Protein AF-A0A4R8GND9-F1 (afdb_monomer)

Foldseek 3Di:
DDDQDPVQLVVQLVVLLVVLLVCLLQLNPVSDDDLLRSLVSSCVSSVHPHSVCCCPDPCNVVSVVSVVVSNVSSVVSNVVSVVPPPPPVPDPVNVVVVVVVVVVVVVVVVVVVVVVVVVVVVVCVVVVVVD

Structure (mmCIF, N/CA/C/O backbone):
data_AF-A0A4R8GND9-F1
#
_entry.id   AF-A0A4R8GND9-F1
#
loop_
_atom_site.group_PDB
_atom_site.id
_atom_site.type_symbol
_atom_site.label_atom_id
_atom_site.label_alt_id
_atom_site.label_comp_id
_atom_site.label_asym_id
_atom_site.label_entity_id
_atom_site.label_seq_id
_atom_site.pdbx_PDB_ins_code
_atom_site.Cartn_x
_atom_site.Cartn_y
_atom_site.Cartn_z
_atom_site.occupancy
_atom_site.B_iso_or_equiv
_atom_site.auth_seq_id
_atom_site.auth_comp_id
_atom_site.auth_asym_id
_atom_site.auth_atom_id
_atom_site.pdbx_PDB_model_num
ATOM 1 N N . MET A 1 1 ? 18.554 -11.911 -24.671 1.00 45.50 1 MET A N 1
ATOM 2 C CA . MET A 1 1 ? 18.036 -11.110 -23.539 1.00 45.50 1 MET A CA 1
ATOM 3 C C . MET A 1 1 ? 17.849 -9.685 -24.028 1.00 45.50 1 MET A C 1
ATOM 5 O O . MET A 1 1 ? 18.814 -9.115 -24.524 1.00 45.50 1 MET A O 1
ATOM 9 N N . ALA A 1 2 ? 16.627 -9.148 -23.996 1.00 47.41 2 ALA A N 1
ATOM 10 C CA . ALA A 1 2 ? 16.379 -7.777 -24.434 1.00 47.41 2 ALA A CA 1
ATOM 11 C C . ALA A 1 2 ? 17.118 -6.811 -23.495 1.00 47.41 2 ALA A C 1
ATOM 13 O O . ALA A 1 2 ? 16.943 -6.874 -22.279 1.00 47.41 2 ALA A O 1
ATOM 14 N N . LYS A 1 3 ? 17.979 -5.951 -24.048 1.00 54.59 3 LYS A N 1
ATOM 15 C CA . LYS A 1 3 ? 18.560 -4.837 -23.295 1.00 54.59 3 LYS A CA 1
ATOM 16 C C . LYS A 1 3 ? 17.414 -3.899 -22.931 1.00 54.59 3 LYS A C 1
ATOM 18 O O . LYS A 1 3 ? 16.889 -3.213 -23.801 1.00 54.59 3 LYS A O 1
ATOM 23 N N . THR A 1 4 ? 17.013 -3.894 -21.665 1.00 63.12 4 THR A N 1
ATOM 24 C CA . THR A 1 4 ? 16.074 -2.906 -21.133 1.00 63.12 4 THR A CA 1
ATOM 25 C C . THR A 1 4 ? 16.644 -1.512 -21.382 1.00 63.12 4 THR A C 1
ATOM 27 O O . THR A 1 4 ? 17.697 -1.180 -20.839 1.00 63.12 4 THR A O 1
ATOM 30 N N . SER A 1 5 ? 15.983 -0.692 -22.204 1.00 74.50 5 SER A N 1
ATOM 31 C CA . SER A 1 5 ? 16.411 0.698 -22.368 1.00 74.50 5 SER A CA 1
ATOM 32 C C . SER A 1 5 ? 16.101 1.473 -21.086 1.00 74.50 5 SER A C 1
ATOM 34 O O . SER A 1 5 ? 15.002 1.373 -20.531 1.00 74.50 5 SER A O 1
ATOM 36 N N . ARG A 1 6 ? 17.055 2.286 -20.622 1.00 77.94 6 ARG A N 1
ATOM 37 C CA . ARG A 1 6 ? 16.881 3.194 -19.475 1.00 77.94 6 ARG A CA 1
ATOM 38 C C . ARG A 1 6 ? 15.633 4.075 -19.631 1.00 77.94 6 ARG A C 1
ATOM 40 O O . ARG A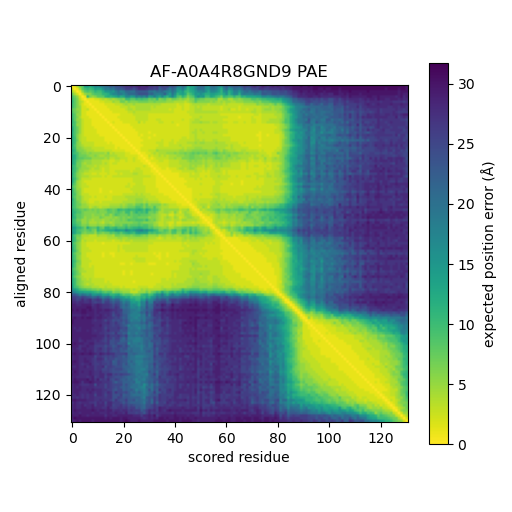 1 6 ? 14.950 4.361 -18.651 1.00 77.94 6 ARG A O 1
ATOM 47 N N . GLU A 1 7 ? 15.298 4.445 -20.865 1.00 83.69 7 GLU A N 1
ATOM 48 C CA . GLU A 1 7 ? 14.114 5.240 -21.207 1.00 83.69 7 GLU A CA 1
ATOM 49 C C . GLU A 1 7 ? 12.802 4.470 -21.013 1.00 83.69 7 GLU A C 1
ATOM 51 O O . GLU A 1 7 ? 11.814 5.030 -20.529 1.00 83.69 7 GLU A O 1
ATOM 56 N N . GLN A 1 8 ? 12.791 3.169 -21.328 1.00 86.69 8 GLN A N 1
ATOM 57 C CA . GLN A 1 8 ? 11.629 2.306 -21.102 1.00 86.69 8 GLN A CA 1
ATOM 58 C C . GLN A 1 8 ? 11.367 2.161 -19.605 1.00 86.69 8 GLN A C 1
ATOM 60 O O . GLN A 1 8 ? 10.231 2.325 -19.155 1.00 86.69 8 GLN A O 1
ATOM 65 N N . LEU A 1 9 ? 12.429 1.927 -18.827 1.00 88.81 9 LEU A N 1
ATOM 66 C CA . LEU A 1 9 ? 12.341 1.838 -17.373 1.00 88.81 9 LEU A CA 1
ATOM 67 C C . LEU A 1 9 ? 11.776 3.130 -16.773 1.00 88.81 9 LEU A C 1
ATOM 69 O O . LEU A 1 9 ? 10.821 3.072 -16.002 1.00 88.81 9 LEU A O 1
ATOM 73 N N . TYR A 1 10 ? 12.309 4.285 -17.180 1.00 89.62 10 TYR A N 1
ATOM 74 C CA . TYR A 1 10 ? 11.855 5.596 -16.712 1.00 89.62 10 TYR A CA 1
ATOM 75 C C . TYR A 1 10 ? 10.387 5.875 -17.066 1.00 89.62 10 TYR A C 1
ATOM 77 O O . TYR A 1 10 ? 9.607 6.353 -16.240 1.00 89.62 10 TYR A O 1
ATOM 85 N N . THR A 1 11 ? 9.980 5.544 -18.292 1.00 92.25 11 THR A N 1
ATOM 86 C CA . THR A 1 11 ? 8.592 5.713 -18.743 1.00 92.25 11 THR A CA 1
ATOM 87 C C . THR A 1 11 ? 7.629 4.871 -17.906 1.00 92.25 11 THR A C 1
ATOM 89 O O . THR A 1 11 ? 6.580 5.356 -17.466 1.00 92.25 11 THR A O 1
ATOM 92 N N . ILE A 1 12 ? 8.001 3.619 -17.632 1.00 93.06 12 ILE A N 1
ATOM 93 C CA . ILE A 1 12 ? 7.198 2.688 -16.836 1.00 93.06 12 ILE A CA 1
ATOM 94 C C . ILE A 1 12 ? 7.085 3.161 -15.385 1.00 93.06 12 ILE A C 1
ATOM 96 O O . ILE A 1 12 ? 5.970 3.254 -14.863 1.00 93.06 12 ILE A O 1
ATOM 100 N N . THR A 1 13 ? 8.202 3.495 -14.736 1.00 93.31 13 THR A N 1
ATOM 101 C CA . THR A 1 13 ? 8.217 3.941 -13.334 1.00 93.31 13 THR A CA 1
ATOM 102 C C . THR A 1 13 ? 7.461 5.258 -13.154 1.00 93.31 13 THR A C 1
ATOM 104 O O . THR A 1 13 ? 6.706 5.402 -12.189 1.00 93.31 13 THR A O 1
ATOM 107 N N . LYS A 1 14 ? 7.552 6.188 -14.115 1.00 93.69 14 LYS A N 1
ATOM 108 C CA . LYS A 1 14 ? 6.756 7.427 -14.144 1.00 93.69 14 LYS A CA 1
ATOM 109 C C . LYS A 1 14 ? 5.255 7.144 -14.246 1.00 93.69 14 LYS A C 1
ATOM 111 O O . LYS A 1 14 ? 4.467 7.721 -13.496 1.00 93.69 14 LYS A O 1
ATOM 116 N N . GLY A 1 15 ? 4.850 6.239 -15.139 1.00 92.94 15 GLY A N 1
ATOM 117 C CA . GLY A 1 15 ? 3.449 5.837 -15.292 1.00 92.94 15 GLY A CA 1
ATOM 118 C C . GLY A 1 15 ? 2.882 5.170 -14.035 1.00 92.94 15 GLY A C 1
ATOM 119 O O . GLY A 1 15 ? 1.768 5.489 -13.612 1.00 92.94 15 GLY A O 1
ATOM 120 N N . ILE A 1 16 ? 3.668 4.292 -13.405 1.00 95.06 16 ILE A N 1
ATOM 121 C CA . ILE A 1 16 ? 3.322 3.628 -12.141 1.00 95.06 16 ILE A CA 1
ATOM 122 C C . ILE A 1 16 ? 3.171 4.656 -11.019 1.00 95.06 16 ILE A C 1
ATOM 124 O O . ILE A 1 16 ? 2.133 4.675 -10.357 1.00 95.06 16 ILE A O 1
ATOM 128 N N . LYS A 1 17 ? 4.155 5.549 -10.850 1.00 94.44 17 LYS A N 1
ATOM 129 C CA . LYS A 1 17 ? 4.114 6.612 -9.840 1.00 94.44 17 LYS A CA 1
ATOM 130 C C . LYS A 1 17 ? 2.864 7.474 -10.009 1.00 94.44 17 LYS A C 1
ATOM 132 O O . LYS A 1 17 ? 2.107 7.631 -9.060 1.00 94.44 17 LYS A O 1
ATOM 137 N N . ARG A 1 18 ? 2.563 7.933 -11.231 1.00 94.88 18 ARG A N 1
ATOM 138 C CA . ARG A 1 18 ? 1.345 8.716 -11.515 1.00 94.88 18 ARG A CA 1
ATOM 139 C C . ARG A 1 18 ? 0.063 7.967 -11.137 1.00 94.88 18 ARG A C 1
ATOM 141 O O . ARG A 1 18 ? -0.826 8.560 -10.535 1.00 94.88 18 ARG A O 1
ATOM 148 N N . LYS A 1 19 ? -0.040 6.678 -11.481 1.00 95.25 19 LYS A N 1
ATOM 149 C CA . LYS A 1 19 ? -1.224 5.857 -11.175 1.00 95.25 19 LYS A CA 1
ATOM 150 C C . LYS A 1 19 ? -1.492 5.804 -9.671 1.00 95.25 19 LYS A C 1
ATOM 152 O O . LYS A 1 19 ? -2.608 6.090 -9.253 1.00 95.25 19 LYS A O 1
ATOM 157 N N . TYR A 1 20 ? -0.488 5.446 -8.876 1.00 95.50 20 TYR A N 1
ATOM 158 C CA . TYR A 1 20 ? -0.664 5.292 -7.431 1.00 95.50 20 TYR A CA 1
ATOM 159 C C . TYR A 1 20 ? -0.746 6.632 -6.699 1.00 95.50 20 TYR A C 1
ATOM 161 O O . TYR A 1 20 ? -1.504 6.734 -5.745 1.00 95.50 20 TYR A O 1
ATOM 169 N N . MET A 1 21 ? -0.096 7.689 -7.195 1.00 94.94 21 MET A N 1
ATOM 170 C CA . MET A 1 21 ? -0.310 9.045 -6.676 1.00 94.94 21 MET A CA 1
ATOM 171 C C . MET A 1 21 ? -1.757 9.506 -6.853 1.00 94.94 21 MET A C 1
ATOM 173 O O . MET A 1 21 ? -2.315 10.125 -5.956 1.00 94.94 21 MET A O 1
ATOM 177 N N . ASN A 1 22 ? -2.397 9.182 -7.980 1.00 93.38 22 ASN A N 1
ATOM 178 C CA . ASN A 1 22 ? -3.811 9.503 -8.181 1.00 93.38 22 ASN A CA 1
ATOM 179 C C . ASN A 1 22 ? -4.736 8.730 -7.228 1.00 93.38 22 ASN A C 1
ATOM 181 O O . ASN A 1 22 ? -5.807 9.232 -6.908 1.00 93.38 22 ASN A O 1
ATOM 185 N N . LEU A 1 23 ? -4.341 7.530 -6.790 1.00 91.56 23 LEU A N 1
ATOM 186 C CA . LEU A 1 23 ? -5.058 6.775 -5.757 1.00 91.56 23 LEU A CA 1
ATOM 187 C C . LEU A 1 23 ? -4.822 7.388 -4.370 1.00 91.56 23 LEU A C 1
ATOM 189 O O . LEU A 1 23 ? -5.780 7.640 -3.648 1.00 91.56 23 LEU A O 1
ATOM 193 N N . ALA A 1 24 ? -3.572 7.726 -4.043 1.00 91.81 24 ALA A N 1
ATOM 194 C CA . ALA A 1 24 ? -3.212 8.347 -2.769 1.00 91.81 24 ALA A CA 1
ATOM 195 C C . ALA A 1 24 ? -3.907 9.700 -2.568 1.00 91.81 24 ALA A C 1
ATOM 197 O O . ALA A 1 24 ? -4.447 9.966 -1.503 1.00 91.81 24 ALA A O 1
ATOM 198 N N . LYS A 1 25 ? -3.981 10.528 -3.618 1.00 89.88 25 LYS A N 1
ATOM 199 C CA . LYS A 1 25 ? -4.718 11.803 -3.596 1.00 89.88 25 LYS A CA 1
ATOM 200 C C . LYS A 1 25 ? -6.219 11.644 -3.331 1.00 89.88 25 LYS A C 1
ATOM 202 O O . LYS A 1 25 ? -6.854 12.606 -2.925 1.00 89.88 25 LYS A O 1
ATOM 207 N N . LYS A 1 26 ? -6.783 10.460 -3.584 1.00 88.56 26 LYS A N 1
ATOM 208 C CA . LYS A 1 26 ? -8.184 10.120 -3.295 1.00 88.56 26 LYS A CA 1
ATOM 209 C C . LYS A 1 26 ? -8.365 9.465 -1.918 1.00 88.56 26 LYS A C 1
ATOM 211 O O . LYS A 1 26 ? -9.464 9.015 -1.624 1.00 88.56 26 LYS A O 1
ATOM 216 N N . GLY A 1 27 ? -7.305 9.354 -1.115 1.00 86.25 27 GLY A N 1
ATOM 217 C CA . GLY A 1 27 ? -7.343 8.681 0.184 1.00 86.25 27 GLY A CA 1
ATOM 218 C C . GLY A 1 27 ? -7.400 7.152 0.109 1.00 86.25 27 GLY A C 1
ATOM 219 O O . GLY A 1 27 ? -7.665 6.500 1.114 1.00 86.25 27 GLY A O 1
ATOM 220 N N . ASP A 1 28 ? -7.151 6.546 -1.058 1.00 88.50 28 ASP A N 1
ATOM 221 C CA . ASP A 1 28 ? -7.186 5.089 -1.190 1.00 88.50 28 ASP A CA 1
ATOM 222 C C . ASP A 1 28 ? -5.923 4.458 -0.581 1.00 88.50 28 ASP A C 1
ATOM 224 O O . ASP A 1 28 ? -4.812 4.599 -1.101 1.00 88.50 28 ASP A O 1
ATOM 228 N N . ILE A 1 29 ? -6.105 3.701 0.504 1.00 84.69 29 ILE A N 1
ATOM 229 C CA . ILE A 1 29 ? -5.039 2.992 1.227 1.00 84.69 29 ILE A CA 1
ATOM 230 C C . ILE A 1 29 ? -4.301 2.003 0.307 1.00 84.69 29 ILE A C 1
ATOM 232 O O . ILE A 1 29 ? -3.104 1.758 0.491 1.00 84.69 29 ILE A O 1
ATOM 236 N N . ASN A 1 30 ? -4.959 1.491 -0.742 1.00 88.88 30 ASN A N 1
ATOM 237 C CA . ASN A 1 30 ? -4.344 0.604 -1.733 1.00 88.88 30 ASN A CA 1
ATOM 238 C C . ASN A 1 30 ? -3.260 1.286 -2.579 1.00 88.88 30 ASN A C 1
ATOM 240 O O . ASN A 1 30 ? -2.565 0.609 -3.348 1.00 88.88 30 ASN A O 1
ATOM 244 N N . ALA A 1 31 ? -3.092 2.606 -2.446 1.00 89.94 31 ALA A N 1
ATOM 245 C CA . ALA A 1 31 ? -1.960 3.333 -2.996 1.00 89.94 31 ALA A CA 1
ATOM 246 C C . ALA A 1 31 ? -0.616 2.874 -2.402 1.00 89.94 31 ALA A C 1
ATOM 248 O O . ALA A 1 31 ? 0.407 2.938 -3.088 1.00 89.94 31 ALA A O 1
ATOM 249 N N . ARG A 1 32 ? -0.618 2.350 -1.166 1.00 91.75 32 ARG A N 1
ATOM 250 C CA . ARG A 1 32 ? 0.555 1.723 -0.549 1.00 91.75 32 ARG A CA 1
ATOM 251 C C . ARG A 1 32 ? 0.850 0.394 -1.233 1.00 91.75 32 ARG A C 1
ATOM 253 O O . ARG A 1 32 ? 0.049 -0.539 -1.192 1.00 91.75 32 ARG A O 1
ATOM 260 N N . LYS A 1 33 ? 2.031 0.295 -1.840 1.00 93.12 33 LYS A N 1
ATOM 261 C CA . LYS A 1 33 ? 2.527 -0.942 -2.446 1.00 93.12 33 LYS A CA 1
ATOM 262 C C . LYS A 1 33 ? 3.896 -1.295 -1.916 1.00 93.12 33 LYS A C 1
ATOM 264 O O . LYS A 1 33 ? 4.761 -0.433 -1.764 1.00 93.12 33 LYS A O 1
ATOM 269 N N . LYS A 1 34 ? 4.095 -2.586 -1.660 1.00 93.00 34 LYS A N 1
ATOM 270 C CA . LYS A 1 34 ? 5.401 -3.110 -1.257 1.00 93.00 34 LYS A CA 1
ATOM 271 C C . LYS A 1 34 ? 6.355 -3.061 -2.450 1.00 93.00 34 LYS A C 1
ATOM 273 O O . LYS A 1 34 ? 5.943 -3.207 -3.602 1.00 93.00 34 LYS A O 1
ATOM 278 N N . LYS A 1 35 ? 7.653 -2.935 -2.171 1.00 92.00 35 LYS A N 1
ATOM 279 C CA . LYS A 1 35 ? 8.722 -2.952 -3.183 1.00 92.00 35 LYS A CA 1
ATOM 280 C C . LYS A 1 35 ? 8.605 -4.138 -4.143 1.00 92.00 35 LYS A C 1
ATOM 282 O O . LYS A 1 35 ? 8.649 -3.965 -5.356 1.00 92.00 35 LYS A O 1
ATOM 287 N N . THR A 1 36 ? 8.378 -5.333 -3.599 1.00 91.50 36 THR A N 1
ATOM 288 C CA . THR A 1 36 ? 8.207 -6.577 -4.366 1.00 91.50 36 THR A CA 1
ATOM 289 C C . THR A 1 36 ? 7.034 -6.506 -5.343 1.00 91.50 36 THR A C 1
ATOM 291 O O . THR A 1 36 ? 7.155 -6.954 -6.479 1.00 91.50 36 THR A O 1
ATOM 294 N N . GLU A 1 37 ? 5.913 -5.909 -4.944 1.00 93.00 37 GLU A N 1
ATOM 295 C CA . GLU A 1 37 ? 4.728 -5.753 -5.793 1.00 93.00 37 GLU A CA 1
ATOM 296 C C . GLU A 1 37 ? 4.994 -4.776 -6.939 1.00 93.00 37 GLU A C 1
ATOM 298 O O . GLU A 1 37 ? 4.682 -5.070 -8.092 1.00 93.00 37 GLU A O 1
ATOM 303 N N . LEU A 1 38 ? 5.625 -3.636 -6.646 1.00 92.56 38 LEU A N 1
ATOM 304 C CA . LEU A 1 38 ? 5.978 -2.656 -7.673 1.00 92.56 38 LEU A CA 1
ATOM 305 C C . LEU A 1 38 ? 6.994 -3.225 -8.657 1.00 92.56 38 LEU A C 1
ATOM 307 O O . LEU A 1 38 ? 6.847 -3.036 -9.861 1.00 92.56 38 LEU A O 1
ATOM 311 N N . TYR A 1 39 ? 7.983 -3.971 -8.169 1.00 92.31 39 TYR A N 1
ATOM 312 C CA . TYR A 1 39 ? 9.007 -4.562 -9.024 1.00 92.31 39 TYR A CA 1
ATOM 313 C C . TYR A 1 39 ? 8.428 -5.677 -9.895 1.00 92.31 39 TYR A C 1
ATOM 315 O O . TYR A 1 39 ? 8.803 -5.774 -11.059 1.00 92.31 39 TYR A O 1
ATOM 323 N N . LYS A 1 40 ? 7.443 -6.445 -9.409 1.00 92.19 40 LYS A N 1
ATOM 324 C CA . LYS A 1 40 ? 6.672 -7.378 -10.250 1.00 92.19 40 LYS A CA 1
ATOM 325 C C . LYS A 1 4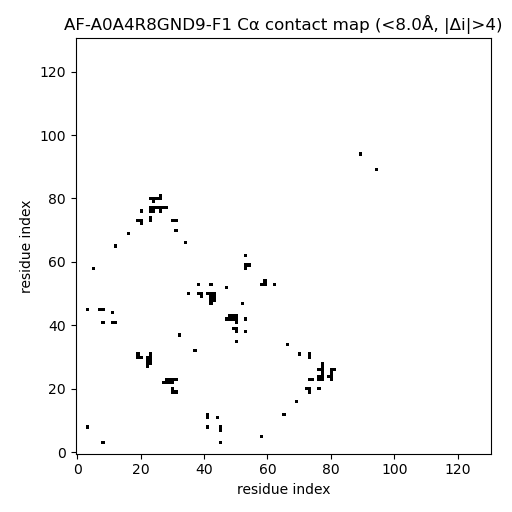0 ? 5.918 -6.658 -11.369 1.00 92.19 40 LYS A C 1
ATOM 327 O O . LYS A 1 40 ? 5.954 -7.101 -12.514 1.00 92.19 40 LYS A O 1
ATOM 332 N N . ILE A 1 41 ? 5.279 -5.525 -11.068 1.00 92.50 41 ILE A N 1
ATOM 333 C CA . ILE A 1 41 ? 4.571 -4.719 -12.078 1.00 92.50 41 ILE A CA 1
ATOM 334 C C . ILE A 1 41 ? 5.551 -4.162 -13.118 1.00 92.50 41 ILE A C 1
ATOM 336 O O . ILE A 1 41 ? 5.265 -4.199 -14.315 1.00 92.50 41 ILE A O 1
ATOM 340 N N . ILE A 1 42 ? 6.703 -3.652 -12.677 1.00 91.38 42 ILE A N 1
ATOM 341 C CA . ILE A 1 42 ? 7.753 -3.132 -13.562 1.00 91.38 42 ILE A CA 1
ATOM 342 C C . ILE A 1 42 ? 8.307 -4.257 -14.443 1.00 91.38 42 ILE A C 1
ATOM 344 O O . ILE A 1 42 ? 8.375 -4.093 -15.657 1.00 91.38 42 ILE A O 1
ATOM 348 N N . ALA A 1 43 ? 8.635 -5.410 -13.854 1.00 89.94 43 ALA A N 1
ATOM 349 C CA . ALA A 1 43 ? 9.161 -6.571 -14.566 1.00 89.94 43 ALA A CA 1
ATOM 350 C C . ALA A 1 43 ? 8.190 -7.069 -15.640 1.00 89.94 43 ALA A C 1
ATOM 352 O O . ALA A 1 43 ? 8.585 -7.228 -16.792 1.00 89.94 43 ALA A O 1
ATOM 353 N N . SER A 1 44 ? 6.907 -7.207 -15.296 1.00 89.31 44 SER A N 1
ATOM 354 C CA . SER A 1 44 ? 5.859 -7.589 -16.246 1.00 89.31 44 SER A CA 1
ATOM 355 C C . SER A 1 44 ? 5.751 -6.602 -17.414 1.00 89.31 44 SER A C 1
ATOM 357 O O . SER A 1 44 ? 5.698 -7.021 -18.568 1.00 89.31 44 SER A O 1
ATOM 359 N N . LYS A 1 45 ? 5.799 -5.289 -17.148 1.00 88.81 45 LYS A N 1
ATOM 360 C CA . LYS A 1 45 ? 5.760 -4.253 -18.199 1.00 88.81 45 LYS A CA 1
ATOM 361 C C . LYS A 1 45 ? 7.010 -4.215 -19.080 1.00 88.81 45 LYS A C 1
ATOM 363 O O . LYS A 1 45 ? 6.937 -3.711 -20.194 1.00 88.81 45 LYS A O 1
ATOM 368 N N . LEU A 1 46 ? 8.132 -4.729 -18.585 1.00 86.69 46 LEU A N 1
ATOM 369 C CA . LEU A 1 46 ? 9.388 -4.868 -19.323 1.00 86.69 46 LEU A CA 1
ATOM 370 C C . LEU A 1 46 ? 9.522 -6.219 -20.041 1.00 86.69 46 LEU A C 1
ATOM 372 O O . LEU A 1 46 ? 10.529 -6.445 -20.706 1.00 86.69 46 LEU A O 1
ATOM 376 N N . GLY A 1 47 ? 8.548 -7.124 -19.899 1.00 83.44 47 GLY A N 1
ATOM 377 C CA . GLY A 1 47 ? 8.635 -8.480 -20.446 1.00 83.44 47 GLY A CA 1
ATOM 378 C C . GLY A 1 47 ? 9.692 -9.353 -19.758 1.00 83.44 47 GLY A C 1
ATOM 379 O O . GLY A 1 47 ? 10.200 -10.295 -20.363 1.00 83.44 47 GLY A O 1
ATOM 380 N N . LEU A 1 48 ? 10.056 -9.038 -18.511 1.00 83.62 48 LEU A N 1
ATOM 381 C CA . LEU A 1 48 ? 11.003 -9.819 -17.717 1.00 83.62 48 LEU A CA 1
ATOM 382 C C . LEU A 1 48 ? 10.279 -10.979 -17.026 1.00 83.62 48 LEU A C 1
ATOM 384 O O . LEU A 1 48 ? 9.183 -10.817 -16.492 1.00 83.62 48 LEU A O 1
ATOM 388 N N . THR A 1 49 ? 10.921 -12.147 -17.000 1.00 79.06 49 THR A N 1
ATOM 389 C CA . THR A 1 49 ?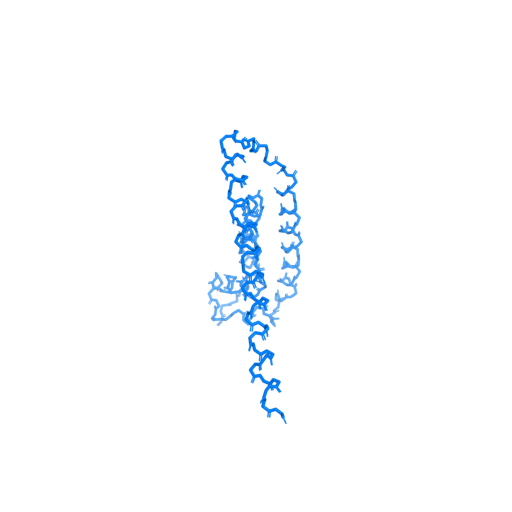 10.371 -13.379 -16.410 1.00 79.06 49 THR A CA 1
ATOM 390 C C . THR A 1 49 ? 10.347 -13.366 -14.884 1.00 79.06 49 THR A C 1
ATOM 392 O O . THR A 1 49 ? 9.550 -14.076 -14.278 1.00 79.06 49 THR A O 1
ATOM 395 N N . SER A 1 50 ? 11.202 -12.565 -14.248 1.00 81.25 50 SER A N 1
ATOM 396 C CA . SER A 1 50 ? 11.222 -12.400 -12.798 1.00 81.25 50 SER A CA 1
ATOM 397 C C . SER A 1 50 ? 11.571 -10.970 -12.425 1.00 81.25 50 SER A C 1
ATOM 399 O O . SER A 1 50 ? 12.411 -10.332 -13.051 1.00 81.25 50 SER A O 1
ATOM 401 N N . GLU A 1 51 ? 10.977 -10.488 -11.340 1.00 83.06 51 GLU A N 1
ATOM 402 C CA . GLU A 1 51 ? 11.362 -9.244 -10.697 1.00 83.06 51 GLU A CA 1
ATOM 403 C C . GLU A 1 51 ? 12.803 -9.268 -10.193 1.00 83.06 51 GLU A C 1
ATOM 405 O O . GLU A 1 51 ? 13.404 -8.205 -10.126 1.00 83.06 51 GLU A O 1
ATOM 410 N N . ARG A 1 52 ? 13.377 -10.446 -9.884 1.00 82.75 52 ARG A N 1
ATOM 411 C CA . ARG A 1 52 ? 14.737 -10.601 -9.328 1.00 82.75 52 ARG A CA 1
ATOM 412 C C . ARG A 1 52 ? 15.813 -9.958 -10.199 1.00 82.75 52 ARG A C 1
ATOM 414 O O . ARG A 1 52 ? 16.776 -9.418 -9.668 1.00 82.75 52 ARG A O 1
ATOM 421 N N . THR A 1 53 ? 15.616 -9.923 -11.515 1.00 79.62 53 THR A N 1
ATOM 422 C CA . THR A 1 53 ? 16.549 -9.273 -12.450 1.00 79.62 53 THR A CA 1
ATOM 423 C C . THR A 1 53 ? 16.653 -7.761 -12.240 1.00 79.62 53 THR A C 1
ATOM 425 O O . THR A 1 53 ? 17.628 -7.149 -12.665 1.00 79.62 53 THR A O 1
ATOM 428 N N . LEU A 1 54 ? 15.666 -7.144 -11.583 1.00 81.88 54 LEU A N 1
ATOM 429 C CA . LEU A 1 54 ? 15.668 -5.720 -11.244 1.00 81.88 54 LEU A CA 1
ATOM 430 C C . LEU A 1 54 ? 16.458 -5.406 -9.961 1.00 81.88 54 LEU A C 1
ATOM 432 O O . LEU A 1 54 ? 16.791 -4.248 -9.740 1.00 81.88 54 LEU A O 1
ATOM 436 N N . TRP A 1 55 ? 16.767 -6.411 -9.131 1.00 80.44 55 TRP A N 1
ATOM 437 C CA . TRP A 1 55 ? 17.410 -6.221 -7.820 1.00 80.44 55 TRP A CA 1
ATOM 438 C C . TRP A 1 55 ? 18.930 -6.116 -7.915 1.00 80.44 55 TRP A C 1
ATOM 440 O O . TRP A 1 55 ? 19.550 -5.486 -7.069 1.00 80.44 55 TRP A O 1
ATOM 450 N N . SER A 1 56 ? 19.526 -6.736 -8.931 1.00 77.00 56 SER A N 1
ATOM 451 C CA . SER A 1 56 ? 20.981 -6.839 -9.093 1.00 77.00 56 SER A CA 1
ATOM 452 C C . SER A 1 56 ? 21.480 -6.299 -10.437 1.00 77.00 56 SER A C 1
ATOM 454 O O . SER A 1 56 ? 22.622 -6.540 -10.816 1.00 77.00 56 SER A O 1
ATOM 456 N N . GLY A 1 57 ? 20.614 -5.627 -11.202 1.00 73.88 57 GLY A N 1
ATOM 457 C CA . GLY A 1 57 ? 20.957 -5.064 -12.509 1.00 73.88 57 GLY A CA 1
ATOM 458 C C . GLY A 1 57 ? 21.593 -3.673 -12.423 1.00 73.88 57 GLY A C 1
ATOM 459 O O . GLY A 1 57 ? 21.552 -3.012 -11.389 1.00 73.88 57 GLY A O 1
ATOM 460 N N . SER A 1 58 ? 22.070 -3.163 -13.562 1.00 77.69 58 SER A N 1
ATOM 461 C CA . SER A 1 58 ? 22.639 -1.809 -13.726 1.00 77.69 58 SER A CA 1
ATOM 462 C C . SER A 1 58 ? 21.694 -0.655 -13.358 1.00 77.69 58 SER A C 1
ATOM 464 O O . SER A 1 58 ? 22.095 0.505 -13.344 1.00 77.69 58 SER A O 1
ATOM 466 N N . HIS A 1 59 ? 20.419 -0.952 -13.115 1.00 82.75 59 HIS A N 1
ATOM 467 C CA . HIS A 1 59 ? 19.391 0.016 -12.742 1.00 82.75 59 HIS A CA 1
ATOM 468 C C . HIS A 1 59 ? 18.852 -0.192 -11.321 1.00 82.75 59 HIS A C 1
ATOM 470 O O . HIS A 1 59 ? 17.883 0.469 -10.952 1.00 82.75 59 HIS A O 1
ATOM 476 N N . ALA A 1 60 ? 19.453 -1.088 -10.531 1.00 86.81 60 ALA A N 1
ATOM 477 C CA . ALA A 1 60 ? 19.011 -1.386 -9.171 1.00 86.81 60 ALA A CA 1
ATOM 478 C C . ALA A 1 60 ? 19.030 -0.135 -8.279 1.00 86.81 60 ALA A C 1
ATOM 480 O O . ALA A 1 60 ? 18.020 0.184 -7.662 1.00 86.81 60 ALA A O 1
ATOM 481 N N . GLU A 1 61 ? 20.118 0.640 -8.300 1.00 89.12 61 GLU A N 1
ATOM 482 C CA . GLU A 1 61 ? 20.232 1.890 -7.529 1.00 89.12 61 GLU A CA 1
ATOM 483 C C . GLU A 1 61 ? 19.153 2.913 -7.906 1.00 89.12 61 GLU A C 1
ATOM 485 O O . GLU A 1 61 ? 18.526 3.529 -7.043 1.00 89.12 61 GLU A O 1
ATOM 490 N N . TYR A 1 62 ? 18.880 3.057 -9.207 1.00 90.88 62 TYR A N 1
ATOM 491 C CA . TYR A 1 62 ? 17.807 3.924 -9.692 1.00 90.88 62 TYR A CA 1
ATOM 492 C C . TYR A 1 62 ? 16.439 3.468 -9.172 1.00 90.88 62 TYR A C 1
ATOM 494 O O . TYR A 1 62 ? 15.639 4.293 -8.734 1.00 90.88 62 TYR A O 1
ATOM 502 N N . LEU A 1 63 ? 16.162 2.163 -9.214 1.00 91.62 63 LEU A N 1
ATOM 503 C CA . LEU A 1 63 ? 14.899 1.602 -8.741 1.00 91.62 63 LEU A CA 1
ATOM 504 C C . LEU A 1 63 ? 14.755 1.671 -7.221 1.00 91.62 63 LEU A C 1
ATOM 506 O O . LEU A 1 63 ? 13.627 1.790 -6.737 1.00 91.62 63 LEU A O 1
ATOM 510 N N . GLU A 1 64 ? 15.859 1.613 -6.480 1.00 92.69 64 GLU A N 1
ATOM 511 C CA . GLU A 1 64 ? 15.873 1.826 -5.034 1.00 92.69 64 GLU A CA 1
ATOM 512 C C . GLU A 1 64 ? 15.488 3.266 -4.708 1.00 92.69 64 GLU A C 1
ATOM 514 O O . GLU A 1 64 ? 14.512 3.511 -4.001 1.00 92.69 64 GLU A O 1
ATOM 519 N N . SER A 1 65 ? 16.207 4.223 -5.299 1.00 93.25 65 SER A N 1
ATOM 520 C CA . SER A 1 65 ? 15.958 5.651 -5.110 1.00 93.25 65 SER A CA 1
ATOM 521 C C . SER A 1 65 ? 14.535 6.031 -5.529 1.00 93.25 65 SER A C 1
ATOM 523 O O . SER A 1 65 ? 13.825 6.733 -4.804 1.00 93.25 65 SER A O 1
ATOM 525 N N . TRP A 1 66 ? 14.072 5.500 -6.664 1.00 94.88 66 TRP A N 1
ATOM 526 C CA . TRP A 1 66 ? 12.703 5.694 -7.124 1.00 94.88 66 TRP A CA 1
ATOM 527 C C . TRP A 1 66 ? 11.675 5.128 -6.141 1.00 94.88 66 TRP A C 1
ATOM 529 O O . TRP A 1 66 ? 10.670 5.790 -5.890 1.00 94.88 66 TRP A O 1
ATOM 539 N N . PHE A 1 67 ? 11.905 3.936 -5.581 1.00 95.44 67 PHE A N 1
ATOM 540 C CA . PHE A 1 67 ? 10.984 3.323 -4.624 1.00 95.44 67 PHE A CA 1
ATOM 541 C C . PHE A 1 67 ? 10.895 4.130 -3.323 1.00 95.44 67 PHE A C 1
ATOM 543 O O . PHE A 1 67 ? 9.794 4.374 -2.835 1.00 95.44 67 PHE A O 1
ATOM 550 N N . LEU A 1 68 ? 12.028 4.605 -2.802 1.00 95.56 68 LEU A N 1
ATOM 551 C CA . LEU A 1 68 ? 12.053 5.452 -1.608 1.00 95.56 68 LEU A CA 1
ATOM 552 C C . LEU A 1 68 ? 11.308 6.774 -1.838 1.00 95.56 68 LEU A C 1
ATOM 554 O O . LEU A 1 68 ? 10.457 7.145 -1.032 1.00 95.56 68 LEU A O 1
ATOM 558 N N . SER A 1 69 ? 11.553 7.440 -2.975 1.00 95.81 69 SER A N 1
ATOM 559 C CA . SER A 1 69 ? 10.793 8.638 -3.362 1.00 95.81 69 SER A CA 1
ATOM 560 C C . SER A 1 69 ? 9.305 8.334 -3.534 1.00 95.81 69 SER A C 1
ATOM 562 O O . SER A 1 69 ? 8.463 9.100 -3.085 1.00 95.81 69 SER A O 1
ATOM 564 N N . PHE A 1 70 ? 8.958 7.213 -4.168 1.00 95.88 70 PHE A N 1
ATOM 565 C CA . PHE A 1 70 ? 7.571 6.790 -4.323 1.00 95.88 70 PHE A CA 1
ATOM 566 C C . PHE A 1 70 ? 6.879 6.636 -2.966 1.00 95.88 70 PHE A C 1
ATOM 568 O O . PHE A 1 70 ? 5.770 7.130 -2.791 1.00 95.88 70 PHE A O 1
ATOM 575 N N . GLN A 1 71 ? 7.524 5.974 -2.006 1.00 95.88 71 GLN A N 1
ATOM 576 C CA . GLN A 1 71 ? 6.946 5.748 -0.687 1.00 95.88 71 GLN A CA 1
ATOM 577 C C . GLN A 1 71 ? 6.752 7.063 0.076 1.00 95.88 71 GLN A C 1
ATOM 579 O O . GLN A 1 71 ? 5.683 7.271 0.648 1.00 95.88 71 GLN A O 1
ATOM 584 N N . ALA A 1 72 ? 7.741 7.961 0.042 1.00 95.75 72 ALA A N 1
ATOM 585 C CA . ALA A 1 72 ? 7.639 9.277 0.669 1.00 95.75 72 ALA A CA 1
ATOM 586 C C . ALA A 1 72 ? 6.460 10.089 0.107 1.00 95.75 72 ALA A C 1
ATOM 588 O O . ALA A 1 72 ? 5.619 10.557 0.876 1.00 95.75 72 ALA A O 1
ATOM 589 N N . ASP A 1 73 ? 6.349 10.170 -1.222 1.00 94.25 73 ASP A N 1
ATOM 590 C CA . ASP A 1 73 ? 5.301 10.940 -1.898 1.00 94.25 73 ASP A CA 1
ATOM 591 C C . ASP A 1 73 ? 3.896 10.368 -1.640 1.00 94.25 73 ASP A C 1
ATOM 593 O O . ASP A 1 73 ? 2.933 11.119 -1.479 1.00 94.25 73 ASP A O 1
ATOM 597 N N . ILE A 1 74 ? 3.756 9.036 -1.600 1.00 95.38 74 ILE A N 1
ATOM 598 C CA . ILE A 1 74 ? 2.475 8.373 -1.314 1.00 95.38 74 ILE A CA 1
ATOM 599 C C . ILE A 1 74 ? 2.044 8.637 0.127 1.00 95.38 74 ILE A C 1
ATOM 601 O O . ILE A 1 74 ? 0.880 8.956 0.360 1.00 95.38 74 ILE A O 1
ATOM 605 N N . GLU A 1 75 ? 2.961 8.533 1.090 1.00 93.19 75 GLU A N 1
ATOM 606 C CA . GLU A 1 75 ? 2.659 8.829 2.492 1.00 93.19 75 GLU A CA 1
ATOM 607 C C . GLU A 1 75 ? 2.292 10.301 2.695 1.00 93.19 75 GLU A C 1
ATOM 609 O O . GLU A 1 75 ? 1.361 10.609 3.435 1.00 93.19 75 GLU A O 1
ATOM 614 N N . GLU A 1 76 ? 2.979 11.220 2.017 1.00 92.44 76 GLU A N 1
ATOM 615 C CA . GLU A 1 76 ? 2.633 12.639 2.044 1.00 92.44 76 GLU A CA 1
ATOM 616 C C . GLU A 1 76 ? 1.245 12.901 1.451 1.00 92.44 76 GLU A C 1
ATOM 618 O O . GLU A 1 76 ? 0.418 13.558 2.084 1.00 92.44 76 GLU A O 1
ATOM 623 N N . ALA A 1 77 ? 0.946 12.334 0.280 1.00 90.12 77 ALA A N 1
ATOM 624 C CA . ALA A 1 77 ? -0.360 12.480 -0.350 1.00 90.12 77 ALA A CA 1
ATOM 625 C C . ALA A 1 77 ? -1.492 11.898 0.510 1.00 90.12 77 ALA A C 1
ATOM 627 O O . ALA A 1 77 ? -2.542 12.528 0.628 1.00 90.12 77 ALA A O 1
ATOM 628 N N . LEU A 1 78 ? -1.277 10.742 1.146 1.00 89.31 78 LEU A N 1
ATOM 629 C CA . LEU A 1 78 ? -2.257 10.136 2.048 1.00 89.31 78 LEU A CA 1
ATOM 630 C C . LEU A 1 78 ? -2.481 10.995 3.297 1.00 89.31 78 LEU A C 1
ATOM 632 O O . LEU A 1 78 ? -3.634 11.258 3.647 1.00 89.31 78 LEU A O 1
ATOM 636 N N . ARG A 1 79 ? -1.412 11.502 3.928 1.00 87.56 79 ARG A N 1
ATOM 637 C CA . ARG A 1 79 ? -1.530 12.445 5.053 1.00 87.56 79 ARG A CA 1
ATOM 638 C C . ARG A 1 79 ? -2.350 13.670 4.657 1.00 87.56 79 ARG A C 1
ATOM 640 O O . ARG A 1 79 ? -3.319 13.989 5.334 1.00 87.56 79 ARG A O 1
ATOM 647 N N . ASN A 1 80 ? -2.035 14.281 3.518 1.00 83.62 80 ASN A N 1
ATOM 648 C CA . ASN A 1 80 ? -2.746 15.464 3.032 1.00 83.62 80 ASN A CA 1
ATOM 649 C C . ASN A 1 80 ? -4.211 15.159 2.674 1.00 83.62 80 ASN A C 1
ATOM 651 O O . ASN A 1 80 ? -5.076 15.991 2.922 1.00 83.62 80 ASN A O 1
ATOM 655 N N . SER A 1 81 ? -4.511 13.958 2.167 1.00 76.00 81 SER A N 1
ATOM 656 C CA . SER A 1 81 ? -5.892 13.519 1.902 1.00 76.00 81 SER A CA 1
ATOM 657 C C . SER A 1 81 ? -6.705 13.245 3.174 1.00 76.00 81 SER A C 1
ATOM 659 O O . SER A 1 81 ? -7.926 13.337 3.156 1.00 76.00 81 SER A O 1
ATOM 661 N N . THR A 1 82 ? -6.035 12.944 4.291 1.00 61.88 82 THR A N 1
ATOM 662 C CA . THR A 1 82 ? -6.680 12.752 5.601 1.00 61.88 82 THR A CA 1
ATOM 663 C C . THR A 1 82 ? -6.958 14.099 6.288 1.00 61.88 82 THR A C 1
ATOM 665 O O . THR A 1 82 ? -7.829 14.185 7.147 1.00 61.88 82 THR A O 1
ATOM 668 N N . ILE A 1 83 ? -6.230 15.160 5.907 1.00 56.06 83 ILE A N 1
ATOM 669 C CA . ILE A 1 83 ? -6.338 16.514 6.483 1.00 56.06 83 ILE A CA 1
ATOM 670 C C . ILE A 1 83 ? -7.463 17.338 5.842 1.00 56.06 83 ILE A C 1
ATOM 672 O O . ILE A 1 83 ? -7.812 18.393 6.361 1.00 56.06 83 ILE A O 1
ATOM 676 N N . THR A 1 84 ? -8.113 16.863 4.780 1.00 49.41 84 THR A N 1
ATOM 677 C CA . THR A 1 84 ? -9.468 17.338 4.490 1.00 49.41 84 THR A CA 1
ATOM 678 C C . THR A 1 84 ? -10.420 16.590 5.415 1.00 49.41 84 THR A C 1
ATOM 680 O O . THR A 1 84 ? -10.717 15.429 5.117 1.00 49.41 84 THR A O 1
ATOM 683 N N . PRO A 1 85 ? -10.932 17.193 6.512 1.00 45.03 85 PRO A N 1
ATOM 684 C CA . PRO A 1 85 ? -12.205 16.733 7.016 1.00 45.03 85 PRO A CA 1
ATOM 685 C C . PRO A 1 85 ? -13.143 16.889 5.826 1.00 45.03 85 PRO A C 1
ATOM 687 O O . PRO A 1 85 ? -13.442 17.992 5.376 1.00 45.03 85 PRO A O 1
ATOM 690 N N . SER A 1 86 ? -13.534 15.764 5.241 1.00 48.94 86 SER A N 1
ATOM 691 C CA . SER A 1 86 ? -14.8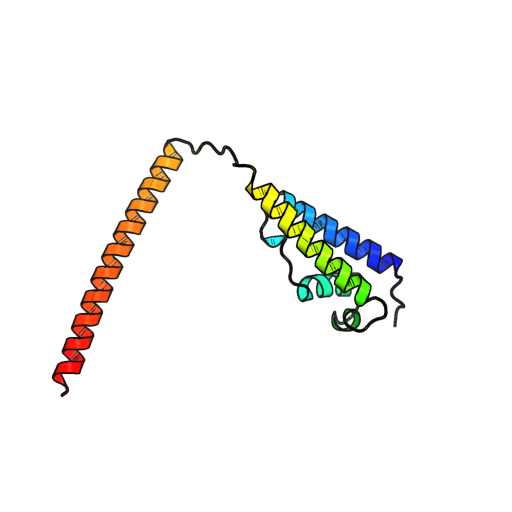19 15.717 4.585 1.00 48.94 86 SER A CA 1
ATOM 692 C C . SER A 1 86 ? -15.779 16.242 5.642 1.00 48.94 86 SER A C 1
ATOM 694 O O . SER A 1 86 ? -16.053 15.546 6.620 1.00 48.94 86 SER A O 1
ATOM 696 N N . GLU A 1 87 ? -16.254 17.475 5.486 1.00 50.12 87 GLU A N 1
ATOM 697 C CA . GLU A 1 87 ? -17.537 17.905 6.029 1.00 50.12 87 GLU A CA 1
ATOM 698 C C . GLU A 1 87 ? -18.620 17.052 5.348 1.00 50.12 87 GLU A C 1
ATOM 700 O O . GLU A 1 87 ? -19.510 17.535 4.663 1.00 50.12 87 GLU A O 1
ATOM 705 N N . SER A 1 88 ? -18.536 15.731 5.497 1.00 53.22 88 SER A N 1
ATOM 706 C CA . SER A 1 88 ? -19.709 14.893 5.497 1.00 53.22 88 SER A CA 1
ATOM 707 C C . SER A 1 88 ? -20.360 15.230 6.821 1.00 53.22 88 SER A C 1
ATOM 709 O O . SER A 1 88 ? -20.080 14.606 7.847 1.00 53.22 88 SER A O 1
ATOM 711 N N . THR A 1 89 ? -21.141 16.305 6.816 1.00 60.00 89 THR A N 1
ATOM 712 C CA . THR A 1 89 ? -22.192 16.524 7.793 1.00 60.00 89 THR A CA 1
ATOM 713 C C . THR A 1 89 ? -23.017 15.250 7.761 1.00 60.00 89 THR A C 1
ATOM 715 O O . THR A 1 89 ? -23.806 15.039 6.843 1.00 60.00 89 THR A O 1
ATOM 718 N N . LEU A 1 90 ? -22.739 14.344 8.703 1.00 61.53 90 LEU A N 1
ATOM 719 C CA . LEU A 1 90 ? -23.593 13.194 8.946 1.00 61.53 90 LEU A CA 1
ATOM 720 C C . LEU A 1 90 ? -24.999 13.755 9.081 1.00 61.53 90 LEU A C 1
ATOM 722 O O . LEU A 1 90 ? -25.221 14.687 9.863 1.00 61.53 90 LEU A O 1
ATOM 726 N N . THR A 1 91 ? -25.926 13.227 8.295 1.00 75.06 91 THR A N 1
ATOM 727 C CA . THR A 1 91 ? -27.328 13.564 8.505 1.00 75.06 91 THR A CA 1
ATOM 728 C C . THR A 1 91 ? -27.700 13.180 9.939 1.00 75.06 91 THR A C 1
ATOM 730 O O . THR A 1 91 ? -27.114 12.269 10.535 1.00 75.06 91 THR A O 1
ATOM 733 N N . GLU A 1 92 ? -28.645 13.898 10.540 1.00 72.25 92 GLU A N 1
ATOM 734 C CA . GLU A 1 92 ? -29.056 13.638 11.925 1.00 72.25 92 GLU A CA 1
ATOM 735 C C . GLU A 1 92 ? -29.529 12.180 12.115 1.00 72.25 92 GLU A C 1
ATOM 737 O O . GLU A 1 92 ? -29.278 11.563 13.154 1.00 72.25 92 GLU A O 1
ATOM 742 N N . GLU A 1 93 ? -30.099 11.587 11.062 1.00 73.81 93 GLU A N 1
ATOM 743 C CA . GLU A 1 93 ? -30.474 10.173 10.981 1.00 73.81 93 GLU A CA 1
ATOM 744 C C . GLU A 1 93 ? -29.263 9.229 10.997 1.00 73.81 93 GLU A C 1
ATOM 746 O O . GLU A 1 93 ? -29.234 8.285 11.788 1.00 73.81 93 GLU A O 1
ATOM 751 N N . GLU A 1 94 ? -28.225 9.488 10.196 1.00 77.12 94 GLU A N 1
ATOM 752 C CA . GLU A 1 94 ? -26.998 8.679 10.202 1.00 77.12 94 GLU A CA 1
ATOM 753 C C . GLU A 1 94 ? -26.283 8.759 11.551 1.00 77.12 94 GLU A C 1
ATOM 755 O O . GLU A 1 94 ? -25.870 7.737 12.101 1.00 77.12 94 GLU A O 1
ATOM 760 N N . ALA A 1 95 ? -26.176 9.958 12.129 1.00 78.25 95 ALA A N 1
ATOM 761 C CA . ALA A 1 95 ? -25.570 10.153 13.442 1.00 78.25 95 ALA A CA 1
ATOM 762 C C . ALA A 1 95 ? -26.334 9.403 14.547 1.00 78.25 95 ALA A C 1
ATOM 764 O O . ALA A 1 95 ? -25.722 8.867 15.477 1.00 78.25 95 ALA A O 1
ATOM 765 N N . THR A 1 96 ? -27.662 9.341 14.447 1.00 82.50 96 THR A N 1
ATOM 766 C CA . THR A 1 96 ? -28.511 8.595 15.385 1.00 82.50 96 THR A CA 1
ATOM 767 C C . THR A 1 96 ? -28.339 7.090 15.203 1.00 82.50 96 THR A C 1
ATOM 769 O O . THR A 1 96 ? -28.075 6.390 16.181 1.00 82.50 96 THR A O 1
ATOM 772 N N . ASN A 1 97 ? -28.353 6.602 13.962 1.00 84.69 97 ASN A N 1
ATOM 773 C CA . ASN A 1 97 ? -28.133 5.192 13.645 1.00 84.69 97 ASN A CA 1
ATOM 774 C C . ASN A 1 97 ? -26.752 4.703 14.125 1.00 84.69 97 ASN A C 1
ATOM 776 O O . ASN A 1 97 ? -26.637 3.667 14.780 1.00 84.69 97 ASN A O 1
ATOM 780 N N . TYR A 1 98 ? -25.688 5.484 13.906 1.00 86.25 98 TYR A N 1
ATOM 781 C CA . TYR A 1 98 ? -24.360 5.135 14.417 1.00 86.25 98 TYR A CA 1
ATOM 782 C C . TYR A 1 98 ? -24.311 5.088 15.947 1.00 86.25 98 TYR A C 1
ATOM 784 O O . TYR A 1 98 ? -23.678 4.192 16.505 1.00 86.25 98 TYR A O 1
ATOM 792 N N . LYS A 1 99 ? -25.003 5.996 16.646 1.00 87.00 99 LYS A N 1
ATOM 793 C CA . LYS A 1 99 ? -25.108 5.942 18.114 1.00 87.00 99 LYS A CA 1
ATOM 794 C C . LYS A 1 99 ? -25.824 4.680 18.590 1.00 87.00 99 LYS A C 1
ATOM 796 O O . LYS A 1 99 ? -25.414 4.101 19.595 1.00 87.00 99 LYS A O 1
ATOM 801 N N . GLU A 1 100 ? -26.867 4.241 17.893 1.00 89.56 100 GLU A N 1
ATOM 802 C CA . GLU A 1 100 ? -27.573 2.997 18.217 1.00 89.56 100 GLU A CA 1
ATOM 803 C C . GLU A 1 100 ? -26.689 1.767 18.004 1.00 89.56 100 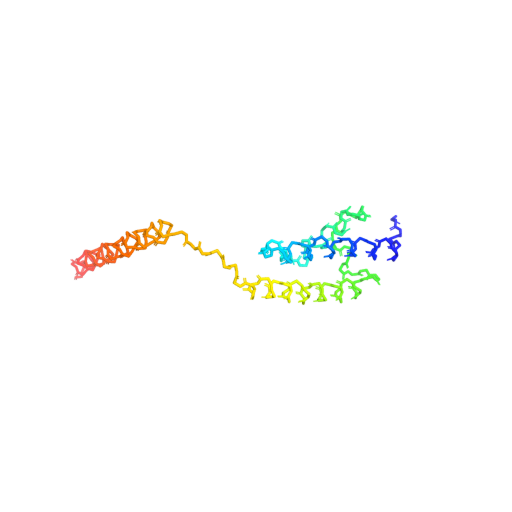GLU A C 1
ATOM 805 O O . GLU A 1 100 ? -26.599 0.914 18.890 1.00 89.56 100 GLU A O 1
ATOM 810 N N . ILE A 1 101 ? -25.954 1.719 16.889 1.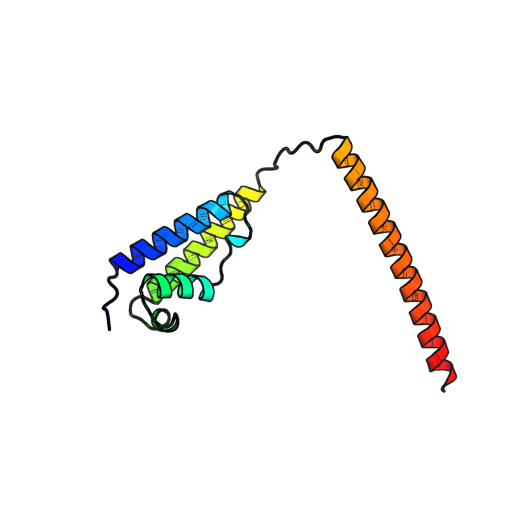00 91.00 101 ILE A N 1
ATOM 811 C CA . ILE A 1 101 ? -24.986 0.653 16.606 1.00 91.00 101 ILE A CA 1
ATOM 812 C C . ILE A 1 101 ? -23.901 0.608 17.687 1.00 91.00 101 ILE A C 1
ATOM 814 O O . ILE A 1 101 ? -23.602 -0.464 18.214 1.00 91.00 101 ILE A O 1
ATOM 818 N N . ILE A 1 102 ? -23.338 1.760 18.066 1.00 91.06 102 ILE A N 1
ATOM 819 C CA . ILE A 1 102 ? -22.316 1.842 19.119 1.00 91.06 102 ILE A CA 1
ATOM 820 C C . ILE A 1 102 ? -22.865 1.301 20.442 1.00 91.06 102 ILE A C 1
ATOM 822 O O . ILE A 1 102 ? -22.228 0.451 21.060 1.00 91.06 102 ILE A O 1
ATOM 826 N N . ARG A 1 103 ? -24.076 1.705 20.844 1.00 90.81 103 ARG A N 1
ATOM 827 C CA . ARG A 1 103 ? -24.720 1.192 22.066 1.00 90.81 103 ARG A CA 1
ATOM 828 C C . ARG A 1 103 ? -24.931 -0.322 22.021 1.00 90.81 103 ARG A C 1
ATOM 830 O O . ARG A 1 103 ? -24.727 -0.999 23.029 1.00 90.81 103 ARG A O 1
ATOM 837 N N . ALA A 1 104 ? -25.326 -0.866 20.870 1.00 90.88 104 ALA A N 1
ATOM 838 C CA . ALA A 1 104 ? -25.500 -2.306 20.698 1.00 90.88 104 ALA A CA 1
ATOM 839 C C . ALA A 1 104 ? -24.165 -3.061 20.832 1.00 90.88 104 ALA A C 1
ATOM 841 O O . ALA A 1 104 ? -24.097 -4.088 21.512 1.00 90.88 104 ALA A O 1
ATOM 842 N N . LEU A 1 105 ? -23.091 -2.524 20.248 1.00 92.12 105 LEU A N 1
ATOM 843 C CA . LEU A 1 105 ? -21.745 -3.088 20.358 1.00 92.12 105 LEU A CA 1
ATOM 844 C C . LEU A 1 105 ? -21.216 -3.027 21.795 1.00 92.12 105 LEU A C 1
ATOM 846 O O . LEU A 1 105 ? -20.725 -4.033 22.303 1.00 92.12 105 LEU A O 1
ATOM 850 N N . GLU A 1 106 ? -21.372 -1.895 22.484 1.00 91.75 106 GLU A N 1
ATOM 851 C CA . GLU A 1 106 ? -20.986 -1.746 23.894 1.00 91.75 106 GLU A CA 1
ATOM 852 C C . GLU A 1 106 ? -21.713 -2.751 24.791 1.00 91.75 106 GLU A C 1
ATOM 854 O O . GLU A 1 106 ? -21.105 -3.362 25.675 1.00 91.75 106 GLU A O 1
ATOM 859 N N . LYS A 1 107 ? -23.012 -2.961 24.548 1.00 93.06 107 LYS A N 1
ATOM 860 C CA . LYS A 1 107 ? -23.792 -3.976 25.257 1.00 93.06 107 LYS A CA 1
ATOM 861 C C . LYS A 1 107 ? -23.236 -5.377 24.998 1.00 93.06 107 LYS A C 1
ATOM 863 O O . LYS A 1 107 ? -22.999 -6.115 25.953 1.00 93.06 107 LYS A O 1
ATOM 868 N N . ARG A 1 108 ? -22.957 -5.725 23.738 1.00 92.62 108 ARG A N 1
ATOM 869 C CA . ARG A 1 108 ? -22.435 -7.053 23.388 1.00 92.62 108 ARG A CA 1
ATOM 870 C C . ARG A 1 108 ? -21.057 -7.317 23.993 1.00 92.62 108 ARG A C 1
ATOM 872 O O . ARG A 1 108 ? -20.791 -8.427 24.444 1.00 92.62 108 ARG A O 1
ATOM 879 N N . VAL A 1 109 ? -20.193 -6.305 24.050 1.00 94.38 109 VAL A N 1
ATOM 880 C CA . VAL A 1 109 ? -18.880 -6.408 24.707 1.00 94.38 109 VAL A CA 1
ATOM 881 C C . VAL A 1 109 ? -19.030 -6.685 26.204 1.00 94.38 109 VAL A C 1
ATOM 883 O O . VAL A 1 109 ? -18.314 -7.532 26.741 1.00 94.38 109 VAL A O 1
ATOM 886 N N . LYS A 1 110 ? -19.978 -6.026 26.884 1.00 92.19 110 LYS A N 1
ATOM 887 C CA . LYS A 1 110 ? -20.267 -6.296 28.303 1.00 92.19 110 LYS A CA 1
ATOM 888 C C . LYS A 1 110 ? -20.748 -7.729 28.521 1.00 92.19 110 LYS A C 1
ATOM 890 O O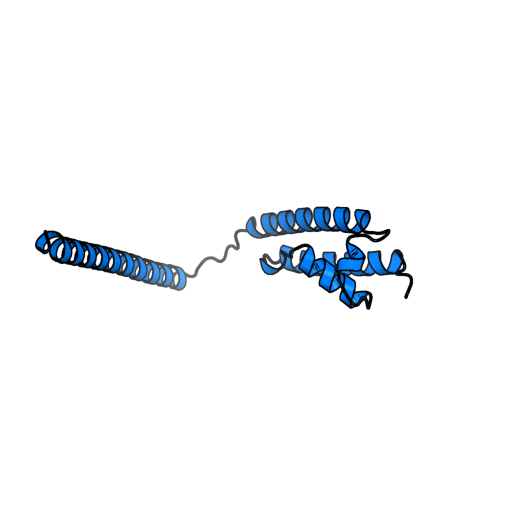 . LYS A 1 110 ? -20.225 -8.401 29.403 1.00 92.19 110 LYS A O 1
ATOM 895 N N . GLU A 1 111 ? -21.681 -8.208 27.702 1.00 93.06 111 GLU A N 1
ATOM 896 C CA 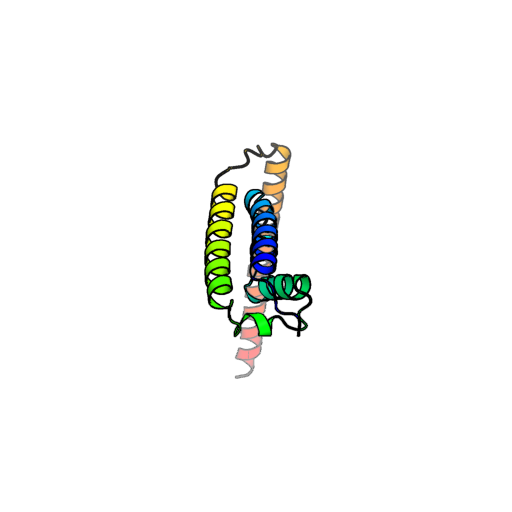. GLU A 1 111 ? -22.176 -9.592 27.768 1.00 93.06 111 GLU A CA 1
ATOM 897 C C . GLU A 1 111 ? -21.048 -10.610 27.574 1.00 93.06 111 GLU A C 1
ATOM 899 O O . GLU A 1 111 ? -20.884 -11.504 28.397 1.00 93.06 111 GLU A O 1
ATOM 904 N N . LEU A 1 112 ? -20.214 -10.429 26.543 1.00 92.12 112 LEU A N 1
ATOM 905 C CA . LEU A 1 112 ? -19.063 -11.299 26.287 1.00 92.12 112 LEU A CA 1
ATOM 906 C C . LEU A 1 112 ? -18.052 -11.285 27.437 1.00 92.12 112 LEU A C 1
ATOM 908 O O . LEU A 1 112 ? -17.418 -12.297 27.717 1.00 92.12 112 LEU A O 1
ATOM 912 N N . THR A 1 113 ? -17.890 -10.144 28.108 1.00 92.12 113 THR A N 1
ATOM 913 C CA . THR A 1 113 ? -17.002 -10.030 29.272 1.00 92.12 113 THR A CA 1
ATOM 914 C C . THR A 1 113 ? -17.542 -10.834 30.455 1.00 92.12 113 THR A C 1
ATOM 916 O O . THR A 1 113 ? -16.775 -11.530 31.117 1.00 92.12 113 THR A O 1
ATOM 919 N N . ILE A 1 114 ? -18.854 -10.774 30.701 1.00 92.56 114 ILE A N 1
ATOM 920 C CA . ILE A 1 114 ? -19.521 -11.565 31.745 1.00 92.56 114 ILE A CA 1
ATOM 921 C C . ILE A 1 114 ? -19.395 -13.057 31.426 1.00 92.56 114 ILE A C 1
ATOM 923 O O . ILE A 1 114 ? -18.898 -13.809 32.260 1.00 92.56 114 ILE A O 1
ATOM 927 N N . GLU A 1 115 ? -19.728 -13.461 30.199 1.00 92.00 115 GLU A N 1
ATOM 928 C CA . GLU A 1 115 ? -19.632 -14.851 29.736 1.00 92.00 115 GLU A CA 1
ATOM 929 C C . GLU A 1 115 ? -18.198 -15.393 29.870 1.00 92.00 115 GLU A C 1
ATOM 931 O O . GLU A 1 115 ? -17.979 -16.504 30.352 1.00 92.00 115 GLU A O 1
ATOM 936 N N . ASN A 1 116 ? -17.186 -14.587 29.525 1.00 91.88 116 ASN A N 1
ATOM 937 C CA . ASN A 1 116 ? -15.785 -14.977 29.696 1.00 91.88 116 ASN A CA 1
ATOM 938 C C . ASN A 1 116 ? -15.422 -15.187 31.172 1.00 91.88 116 ASN A C 1
ATOM 940 O O . ASN A 1 116 ? -14.715 -16.138 31.502 1.00 91.88 116 ASN A O 1
ATOM 944 N N . ASN A 1 117 ? -15.906 -14.318 32.062 1.00 89.81 117 ASN A N 1
ATOM 945 C CA . ASN A 1 117 ? -15.659 -14.438 33.496 1.00 89.81 117 ASN A CA 1
ATOM 946 C C . ASN A 1 117 ? -16.344 -15.677 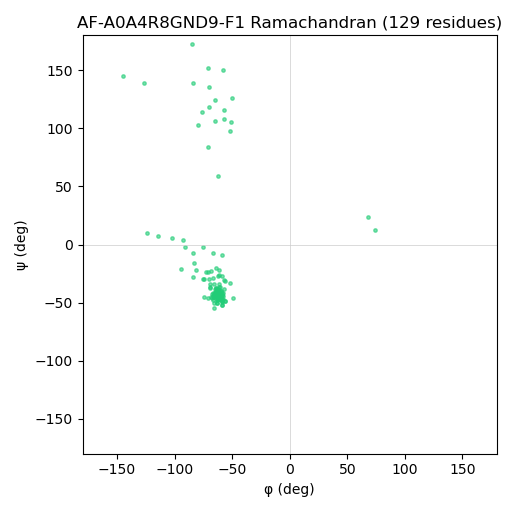34.088 1.00 89.81 117 ASN A C 1
ATOM 948 O O . ASN A 1 117 ? -15.717 -16.394 34.863 1.00 89.81 117 ASN A O 1
ATOM 952 N N . GLU A 1 118 ? -17.578 -15.979 33.686 1.00 90.94 118 GLU A N 1
ATOM 953 C CA . GLU A 1 118 ? -18.292 -17.193 34.104 1.00 90.94 118 GLU A CA 1
ATOM 954 C C . GLU A 1 118 ? -17.565 -18.464 33.648 1.00 90.94 118 GLU A C 1
ATOM 956 O O . GLU A 1 118 ? -17.324 -19.369 34.448 1.00 90.94 118 GLU A O 1
ATOM 961 N N . LEU A 1 119 ? -17.132 -18.511 32.384 1.00 89.12 119 LEU A N 1
ATOM 962 C CA . LEU A 1 119 ? -16.361 -19.633 31.844 1.00 89.12 119 LEU A CA 1
ATOM 963 C C . LEU A 1 119 ? -15.019 -19.815 32.563 1.00 89.12 119 LEU A C 1
ATOM 965 O O . LEU A 1 119 ? -14.604 -20.951 32.814 1.00 89.12 119 LEU A O 1
ATOM 969 N N . ARG A 1 120 ? -14.340 -18.718 32.924 1.00 84.62 120 ARG A N 1
ATOM 970 C CA . ARG A 1 120 ? -13.113 -18.767 33.733 1.00 84.62 120 ARG A CA 1
ATOM 971 C C . ARG A 1 120 ? -13.382 -19.359 35.111 1.00 84.62 120 ARG A C 1
ATOM 973 O O . ARG A 1 120 ? -12.653 -20.266 35.501 1.00 84.62 120 ARG A O 1
ATOM 980 N N . SER A 1 121 ? -14.430 -18.916 35.802 1.00 84.06 121 SER A N 1
ATOM 981 C CA . SER A 1 121 ? -14.811 -19.458 37.112 1.00 84.06 121 SER A CA 1
ATOM 982 C C . SER A 1 121 ? -15.138 -20.951 37.039 1.00 84.06 121 SER A C 1
ATOM 984 O O . SER A 1 121 ? -14.586 -21.731 37.807 1.00 84.06 121 SER A O 1
ATOM 986 N N . LEU A 1 122 ? -15.934 -21.380 36.052 1.00 84.56 122 LEU A N 1
ATOM 987 C CA . LEU A 1 122 ? -16.239 -22.802 35.834 1.00 84.56 122 LEU A CA 1
ATOM 988 C C . LEU A 1 122 ? -14.985 -23.634 35.536 1.00 84.56 122 LEU A C 1
ATOM 990 O O . LEU A 1 122 ? -14.884 -24.789 35.951 1.00 84.56 122 LEU A O 1
ATOM 994 N N . THR A 1 123 ? -14.027 -23.061 34.806 1.00 80.19 123 THR A N 1
ATOM 995 C CA . THR A 1 123 ? -12.752 -23.721 34.506 1.00 80.19 123 THR A CA 1
ATOM 996 C C . THR A 1 123 ? -11.914 -23.876 35.773 1.00 80.19 123 THR A C 1
ATOM 998 O O . THR A 1 123 ? -11.414 -24.968 36.031 1.00 80.19 123 THR A O 1
ATOM 1001 N N . ILE A 1 124 ? -11.798 -22.822 36.583 1.00 80.88 124 ILE A N 1
ATOM 1002 C CA . ILE A 1 124 ? -11.084 -22.854 37.866 1.00 80.88 124 ILE A CA 1
ATOM 1003 C C . ILE A 1 124 ? -11.715 -23.903 38.791 1.00 80.88 124 ILE A C 1
ATOM 1005 O O . ILE A 1 124 ? -11.020 -24.829 39.200 1.00 80.88 124 ILE A O 1
ATOM 1009 N N . ASP A 1 125 ? -13.033 -23.861 39.000 1.00 74.62 125 ASP A N 1
ATOM 1010 C CA . ASP A 1 125 ? -13.757 -24.825 39.841 1.00 74.62 125 ASP A CA 1
ATOM 1011 C C . ASP A 1 125 ? -13.560 -26.278 39.383 1.00 74.62 125 ASP A C 1
ATOM 1013 O O . ASP A 1 125 ? -13.442 -27.196 40.200 1.00 74.62 125 ASP A O 1
ATOM 1017 N N . ARG A 1 126 ? -13.520 -26.511 38.065 1.00 71.50 126 ARG A N 1
ATOM 1018 C CA . ARG A 1 126 ? -13.323 -27.849 37.497 1.00 71.50 126 ARG A CA 1
ATOM 1019 C C . ARG A 1 126 ? -11.913 -28.387 37.740 1.00 71.50 126 ARG A C 1
ATOM 1021 O O . ARG A 1 126 ? -11.773 -29.590 37.938 1.00 71.50 126 ARG A O 1
ATOM 1028 N N . PHE A 1 127 ? -10.887 -27.538 37.701 1.00 71.38 127 PHE A N 1
ATOM 1029 C CA . PHE A 1 127 ? -9.490 -27.961 37.846 1.00 71.38 127 PHE A CA 1
ATOM 1030 C C . PHE A 1 127 ? -8.955 -27.853 39.282 1.00 71.38 127 PHE A C 1
ATOM 1032 O O . PHE A 1 127 ? -8.016 -28.571 39.620 1.00 71.38 127 PHE A O 1
ATOM 1039 N N . GLU A 1 128 ? -9.560 -27.040 40.150 1.00 59.69 128 GLU A N 1
ATOM 1040 C CA . GLU A 1 128 ? -9.235 -26.999 41.582 1.00 59.69 128 GLU A CA 1
ATOM 1041 C C . GLU A 1 128 ? -9.792 -28.208 42.346 1.00 59.69 128 GLU A C 1
ATOM 1043 O O . GLU A 1 128 ? -9.150 -28.679 43.279 1.00 59.69 128 GLU A O 1
ATOM 1048 N N . ARG A 1 129 ? -10.916 -28.795 41.906 1.00 54.75 129 ARG A N 1
ATOM 1049 C CA . ARG A 1 129 ? -11.478 -30.032 42.492 1.00 54.75 129 ARG A CA 1
ATOM 1050 C C . ARG A 1 129 ? -10.727 -31.324 42.123 1.00 54.75 129 ARG A C 1
ATOM 1052 O O . ARG A 1 129 ? -11.140 -32.395 42.554 1.00 54.75 129 ARG A O 1
ATOM 1059 N N . ILE A 1 130 ? -9.677 -31.248 41.299 1.00 52.75 130 ILE A N 1
ATOM 1060 C CA . ILE A 1 130 ? -8.866 -32.404 40.852 1.00 52.75 130 ILE A CA 1
ATOM 1061 C C . ILE A 1 130 ? -7.517 -32.484 41.614 1.00 52.75 130 ILE A C 1
ATOM 1063 O O . ILE A 1 130 ? -6.688 -33.343 41.321 1.00 52.75 130 ILE A O 1
ATOM 1067 N N . LYS A 1 131 ? -7.289 -31.629 42.618 1.00 43.88 131 LYS A N 1
ATOM 1068 C CA . LYS A 1 131 ? -6.177 -31.760 43.578 1.00 43.88 131 LYS A CA 1
ATOM 1069 C C . LYS A 1 131 ? -6.649 -32.355 44.896 1.00 43.88 131 LYS A C 1
ATOM 1071 O O . LYS A 1 131 ? -5.810 -33.036 45.524 1.00 43.88 131 LYS A O 1
#

Secondary structure (DSSP, 8-state):
-----HHHHHHHHHHHHHHHHHHHTTT-GGG---HHHHHHHHHHHTT-S-GGGGTSSTTHHHHHHHHHHHHHHHHHHHHHHHSS-------HHHHHHHHHHHHHHHHHHHHHHHHHHHHHHHHHHHHHTT-

Solvent-accessible surface area (backbone atoms only — not comparable to full-atom values): 7440 Å² total; per-residue (Å²): 132,85,80,80,49,71,65,58,54,51,54,51,53,51,53,51,50,53,55,34,43,60,33,8,58,69,51,39,71,81,39,68,71,55,70,70,59,53,38,40,55,52,20,55,76,68,73,41,96,49,40,67,64,54,68,79,39,102,55,21,68,59,53,50,54,49,47,55,53,48,53,53,52,37,54,50,33,32,53,58,38,64,68,52,73,72,83,68,72,65,49,73,65,56,53,48,52,51,50,52,52,50,53,52,50,55,50,51,53,52,52,53,51,50,53,51,51,53,54,49,51,55,50,49,60,62,59,62,74,74,113

Radius of gyration: 26.12 Å; Cα contacts (8 Å, |Δi|>4): 68; chains: 1; bounding box: 53×50×68 Å

pLDDT: mean 83.6, std 13.29, range [43.88, 95.88]

Mean predicted aligned error: 14.44 Å

Sequence (131 aa):
MAKTSREQLYTITKGIKRKYMNLAKKGDINARKKKTELYKIIASKLGLTSERTLWSGSHAEYLESWFLSFQADIEEALRNSTITPSESTLTEEEATNYKEIIRALEKRVKELTIENNELRSLTIDRFERIK

Organism: NCBI:txid665099